Protein AF-A0A0G4LBL8-F1 (afdb_monomer_lite)

Structure (mmCIF, N/CA/C/O backbone):
data_AF-A0A0G4LBL8-F1
#
_entry.id   AF-A0A0G4LBL8-F1
#
loop_
_atom_site.group_PDB
_atom_site.id
_atom_site.type_symbol
_atom_site.label_atom_id
_atom_site.label_alt_id
_atom_site.label_comp_id
_atom_site.label_asym_id
_atom_site.label_entity_id
_atom_site.label_seq_id
_atom_site.pdbx_PDB_ins_code
_atom_site.Cartn_x
_atom_site.Cartn_y
_atom_site.Cartn_z
_atom_site.occupancy
_atom_site.B_iso_or_equiv
_atom_site.auth_seq_id
_atom_site.auth_comp_id
_atom_site.auth_asym_id
_atom_site.auth_atom_id
_atom_site.pdbx_PDB_model_num
ATOM 1 N N . MET A 1 1 ? -14.893 49.978 1.121 1.00 48.56 1 MET A N 1
ATOM 2 C CA . MET A 1 1 ? -15.432 48.607 0.998 1.00 48.56 1 MET A CA 1
ATOM 3 C C . MET A 1 1 ? -14.871 47.761 2.139 1.00 48.56 1 MET A C 1
ATOM 5 O O . MET A 1 1 ? -13.684 47.897 2.415 1.00 48.56 1 MET A O 1
ATOM 9 N N . PRO A 1 2 ? -15.718 47.011 2.861 1.00 55.69 2 PRO A N 1
ATOM 10 C CA . PRO A 1 2 ? -15.447 46.466 4.197 1.00 55.69 2 PRO A CA 1
ATOM 11 C C . PRO A 1 2 ? -14.439 45.304 4.215 1.00 55.69 2 PRO A C 1
ATOM 13 O O . PRO A 1 2 ? -14.503 44.395 3.394 1.00 55.69 2 PRO A O 1
ATOM 16 N N . SER A 1 3 ? -13.543 45.319 5.205 1.00 66.81 3 SER A N 1
ATOM 17 C CA . SER A 1 3 ? -12.602 44.246 5.541 1.00 66.81 3 SER A CA 1
ATOM 18 C C . SER A 1 3 ? -13.210 43.287 6.567 1.00 66.81 3 SER A C 1
ATOM 20 O O . SER A 1 3 ? -13.450 43.714 7.693 1.00 66.81 3 SER A O 1
ATOM 22 N N . VAL A 1 4 ? -13.390 41.999 6.252 1.00 57.59 4 VAL A N 1
ATOM 23 C CA . VAL A 1 4 ? -13.579 40.958 7.285 1.00 57.59 4 VAL A CA 1
ATOM 24 C C . VAL A 1 4 ? -13.053 39.605 6.785 1.00 57.59 4 VAL A C 1
ATOM 26 O O . VAL A 1 4 ? -13.816 38.684 6.502 1.00 57.59 4 VAL A O 1
ATOM 29 N N . LEU A 1 5 ? -11.728 39.448 6.686 1.00 64.06 5 LEU A N 1
ATOM 30 C CA . LEU A 1 5 ? -11.155 38.099 6.690 1.00 64.06 5 LEU A CA 1
ATOM 31 C C . LEU A 1 5 ? -11.303 37.553 8.114 1.00 64.06 5 LEU A C 1
ATOM 33 O O . LEU A 1 5 ? -10.520 37.861 9.012 1.00 64.06 5 LEU A O 1
ATOM 37 N N . GLY A 1 6 ? -12.382 36.797 8.321 1.00 66.56 6 GLY A N 1
ATOM 38 C CA . GLY A 1 6 ? -12.683 36.115 9.570 1.00 66.56 6 GLY A CA 1
ATOM 39 C C . GLY A 1 6 ? -11.483 35.299 10.043 1.00 66.56 6 GLY A C 1
ATOM 40 O O . GLY A 1 6 ? -10.952 34.457 9.318 1.00 66.56 6 GLY A O 1
ATOM 41 N N . LYS A 1 7 ? -11.063 35.567 11.281 1.00 69.12 7 LYS A N 1
ATOM 42 C CA . LYS A 1 7 ? -10.023 34.830 11.997 1.00 69.12 7 LYS A CA 1
ATOM 43 C C . LYS A 1 7 ? -10.493 33.384 12.155 1.00 69.12 7 LYS A C 1
ATOM 45 O O . LYS A 1 7 ? -11.223 33.066 13.092 1.00 69.12 7 LYS A O 1
ATOM 50 N N . ARG A 1 8 ? -10.112 32.498 11.235 1.00 69.00 8 ARG A N 1
ATOM 51 C CA . ARG A 1 8 ? -10.290 31.060 11.443 1.00 69.00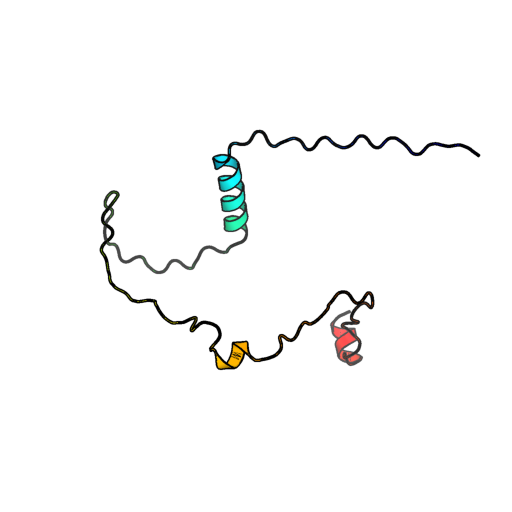 8 ARG A CA 1
ATOM 52 C C . ARG A 1 8 ? -9.354 30.667 12.579 1.00 69.00 8 ARG A C 1
ATOM 54 O O . ARG A 1 8 ? -8.138 30.691 12.420 1.00 69.00 8 ARG A O 1
ATOM 61 N N . LYS A 1 9 ? -9.940 30.381 13.744 1.00 63.97 9 LYS A N 1
ATOM 62 C CA . LYS A 1 9 ? -9.269 29.753 14.884 1.00 63.97 9 LYS A CA 1
ATOM 63 C C . LYS A 1 9 ? -8.578 28.505 14.333 1.00 63.97 9 LYS A C 1
ATOM 65 O O . LYS A 1 9 ? -9.267 27.604 13.853 1.00 63.97 9 LYS A O 1
ATOM 70 N N . SER A 1 10 ? -7.246 28.475 14.335 1.00 62.56 10 SER A N 1
ATOM 71 C CA . SER A 1 10 ? -6.515 27.235 14.108 1.00 62.56 10 SER A CA 1
ATOM 72 C C . SER A 1 1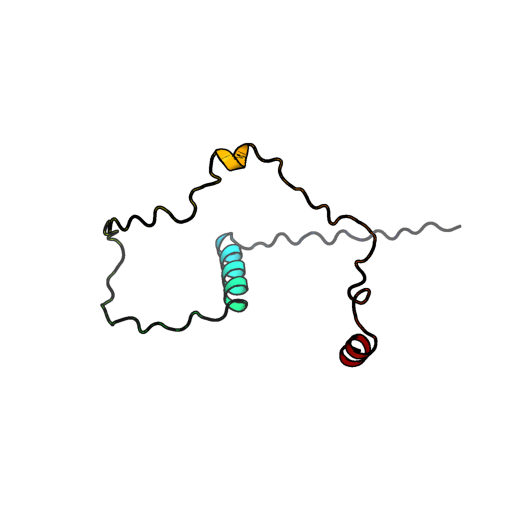0 ? -7.067 26.239 15.118 1.00 62.56 10 SER A C 1
ATOM 74 O O . SER A 1 10 ? -7.049 26.477 16.329 1.00 62.56 10 SER A O 1
ATOM 76 N N . ARG A 1 11 ? -7.700 25.181 14.610 1.00 62.47 11 ARG A N 1
ATOM 77 C CA . ARG A 1 11 ? -8.144 24.067 15.434 1.00 62.47 11 ARG A CA 1
ATOM 78 C C . ARG A 1 11 ? -6.846 23.494 15.979 1.00 62.47 11 ARG A C 1
ATOM 80 O O . ARG A 1 11 ? -6.087 22.898 15.223 1.00 62.47 11 ARG A O 1
ATOM 87 N N . LYS A 1 12 ? -6.527 23.850 17.226 1.00 61.09 12 LYS A N 1
ATOM 88 C CA . LYS A 1 12 ? -5.355 23.371 17.952 1.00 61.09 12 LYS A CA 1
AT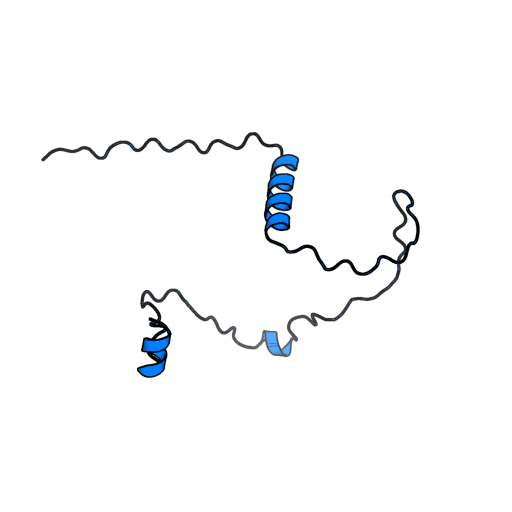OM 89 C C . LYS A 1 12 ? -5.369 21.862 17.747 1.00 61.09 12 LYS A C 1
ATOM 91 O O . LYS A 1 12 ? -6.363 21.239 18.117 1.00 61.09 12 LYS A O 1
ATOM 96 N N . ALA A 1 13 ? -4.375 21.335 17.032 1.00 58.28 13 ALA A N 1
ATOM 97 C CA . ALA A 1 13 ? -4.207 19.902 16.904 1.00 58.28 13 ALA A CA 1
ATOM 98 C C . ALA A 1 13 ? -4.213 19.390 18.341 1.00 58.28 13 ALA A C 1
ATOM 100 O O . ALA A 1 13 ? -3.401 19.823 19.159 1.00 58.28 13 ALA A O 1
ATOM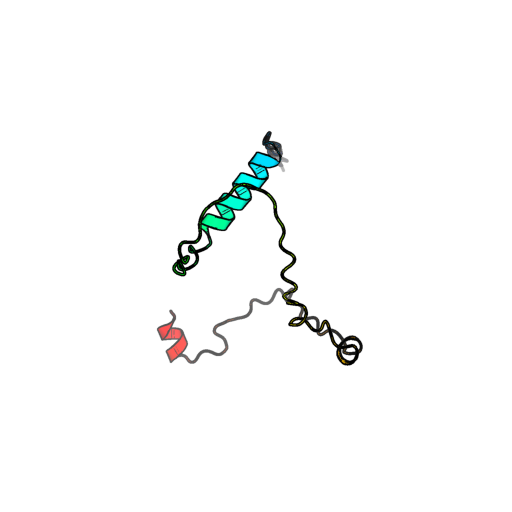 101 N N . GLN A 1 14 ? -5.259 18.648 18.689 1.00 61.00 14 GLN A N 1
ATOM 102 C CA . GLN A 1 14 ? -5.326 17.982 19.968 1.00 61.00 14 GLN A CA 1
ATOM 103 C C . GLN A 1 14 ? -4.195 16.975 19.885 1.00 61.00 14 GLN A C 1
ATOM 105 O O . GLN A 1 14 ? -4.323 15.985 19.169 1.00 61.00 14 GLN A O 1
ATOM 110 N N . GLU A 1 15 ? -3.057 17.317 20.494 1.00 61.62 15 GLU A N 1
ATOM 111 C CA . GLU A 1 15 ? -1.967 16.370 20.659 1.00 61.62 15 GLU A CA 1
ATOM 112 C C . GLU A 1 15 ? -2.603 15.150 21.295 1.00 61.62 15 GLU A C 1
ATOM 114 O O . GLU A 1 15 ? -3.273 15.282 22.333 1.00 61.62 15 GLU A O 1
ATOM 119 N N . PRO A 1 16 ? -2.568 14.008 20.609 1.00 59.69 16 PRO A N 1
ATOM 120 C CA . PRO A 1 16 ? -3.280 12.876 21.115 1.00 59.69 16 PRO A CA 1
ATOM 121 C C . PRO A 1 16 ? -2.442 12.452 22.328 1.00 59.69 16 PRO A C 1
ATOM 123 O O . PRO A 1 16 ? -1.277 12.092 22.202 1.00 59.69 16 PRO A O 1
ATOM 126 N N . ALA A 1 17 ? -3.007 12.606 23.529 1.00 69.50 17 ALA A N 1
ATOM 127 C CA . ALA A 1 17 ? -2.385 12.214 24.796 1.00 69.50 17 ALA A CA 1
ATOM 128 C C . ALA A 1 17 ? -2.380 10.681 24.949 1.00 69.50 17 ALA A C 1
ATOM 130 O O . ALA A 1 17 ? -2.693 10.149 26.008 1.00 69.50 17 ALA A O 1
ATOM 131 N N . ILE A 1 18 ? -2.116 9.992 23.845 1.00 74.12 18 ILE A N 1
ATOM 132 C CA . ILE A 1 18 ? -2.022 8.549 23.718 1.00 74.12 18 ILE A CA 1
ATOM 133 C C . ILE A 1 18 ? -0.559 8.183 23.882 1.00 74.12 18 ILE A C 1
ATOM 135 O O . ILE A 1 18 ? 0.330 8.837 23.329 1.00 74.12 18 ILE A O 1
ATOM 139 N N . SER A 1 19 ? -0.314 7.152 24.680 1.00 87.94 19 SER A N 1
ATOM 140 C CA . SER A 1 19 ? 1.015 6.567 24.789 1.00 87.94 19 SER A CA 1
ATOM 141 C C . SER A 1 19 ? 1.450 6.003 23.432 1.00 87.94 19 SER A C 1
ATOM 143 O O . SER A 1 19 ? 0.625 5.696 22.567 1.00 87.94 19 SER A O 1
ATOM 145 N N . GLU A 1 20 ? 2.759 5.843 23.233 1.00 87.75 20 GLU A N 1
ATOM 146 C CA . GLU A 1 20 ? 3.301 5.227 22.014 1.00 87.75 20 GLU A CA 1
ATOM 147 C C . GLU A 1 20 ? 2.715 3.825 21.775 1.00 87.75 20 GLU A C 1
ATOM 149 O O . GLU A 1 20 ? 2.405 3.461 20.641 1.00 87.75 20 GLU A O 1
ATOM 154 N N . GLU A 1 21 ? 2.482 3.072 22.851 1.00 90.12 21 GLU A N 1
ATOM 155 C CA . GLU A 1 21 ? 1.831 1.759 22.824 1.00 90.12 21 GLU A CA 1
ATOM 156 C C . GLU A 1 21 ? 0.399 1.832 22.273 1.00 90.12 21 GLU A C 1
ATOM 158 O O . GLU A 1 21 ? -0.005 1.010 21.448 1.00 90.12 21 GLU A O 1
ATOM 163 N N . GLU A 1 22 ? -0.369 2.843 22.683 1.00 92.81 22 GLU A N 1
ATOM 164 C CA . GLU A 1 22 ? -1.744 3.037 22.229 1.00 92.81 22 GLU A CA 1
ATOM 165 C C . GLU A 1 22 ? -1.787 3.475 20.759 1.00 92.81 22 GLU A C 1
ATOM 167 O O . GLU A 1 22 ? -2.604 2.970 19.985 1.00 92.81 22 GLU A O 1
ATOM 172 N N . ALA A 1 23 ? -0.854 4.329 20.328 1.00 92.06 23 ALA A N 1
ATOM 173 C CA . ALA A 1 23 ? -0.710 4.694 18.921 1.00 92.06 23 ALA A CA 1
ATOM 174 C C . ALA A 1 23 ? -0.414 3.463 18.044 1.00 92.06 23 ALA A C 1
ATOM 176 O O . ALA A 1 23 ? -1.072 3.252 17.022 1.00 92.06 23 ALA A O 1
ATOM 177 N N . GLN A 1 24 ? 0.519 2.604 18.463 1.00 93.81 24 GLN A N 1
ATOM 178 C CA . GLN A 1 24 ? 0.838 1.362 17.752 1.00 93.81 24 GLN A CA 1
ATOM 179 C C . GLN A 1 24 ? -0.356 0.402 17.698 1.00 93.81 24 GLN A C 1
ATOM 181 O O . GLN A 1 24 ? -0.622 -0.188 16.648 1.00 93.81 24 GLN A O 1
ATOM 186 N N . ALA A 1 25 ? -1.105 0.267 18.795 1.00 93.94 25 ALA A N 1
ATOM 187 C CA . ALA A 1 25 ? -2.302 -0.568 18.841 1.00 93.94 25 ALA A CA 1
ATOM 188 C C . ALA A 1 25 ? -3.387 -0.079 17.866 1.00 93.94 25 ALA A C 1
ATOM 190 O O . ALA A 1 25 ? -4.024 -0.892 17.190 1.00 93.94 25 ALA A O 1
ATOM 191 N N . ILE A 1 26 ? -3.562 1.240 17.739 1.00 93.56 26 ILE A N 1
ATOM 192 C CA . ILE A 1 26 ? -4.486 1.840 16.768 1.00 93.56 26 ILE A CA 1
ATOM 193 C C . ILE A 1 26 ? -4.071 1.479 15.338 1.00 93.56 26 ILE A C 1
ATOM 195 O O . ILE A 1 26 ? -4.919 1.044 14.554 1.00 93.56 26 ILE A O 1
ATOM 199 N N . PHE A 1 27 ? -2.785 1.601 14.998 1.00 92.00 27 PHE A N 1
ATOM 200 C CA . PHE A 1 27 ? -2.296 1.247 13.664 1.00 92.00 27 PHE A CA 1
ATOM 201 C C . PHE A 1 27 ? -2.442 -0.244 13.363 1.00 92.00 27 PHE A C 1
ATOM 203 O O . PHE A 1 27 ? -2.940 -0.584 12.291 1.00 92.00 27 PHE A O 1
ATOM 210 N N . ARG A 1 28 ? -2.090 -1.130 14.305 1.00 91.94 28 ARG A N 1
ATOM 211 C CA . ARG A 1 28 ? -2.260 -2.585 14.140 1.00 91.94 28 ARG A CA 1
ATOM 212 C C . ARG A 1 28 ? -3.718 -2.945 13.889 1.00 91.94 28 ARG A C 1
ATOM 214 O O . ARG A 1 28 ? -4.020 -3.579 12.885 1.00 91.94 28 ARG A O 1
ATOM 221 N N . ARG A 1 29 ? -4.634 -2.439 14.721 1.00 92.81 29 ARG A N 1
ATOM 222 C CA . ARG A 1 29 ? -6.075 -2.684 14.571 1.00 92.81 29 ARG A CA 1
ATOM 223 C C . ARG A 1 29 ? -6.615 -2.171 13.237 1.00 92.81 29 ARG A C 1
ATOM 225 O O . ARG A 1 29 ? -7.443 -2.834 12.617 1.00 92.81 29 ARG A O 1
ATOM 232 N N . HIS A 1 30 ? -6.192 -0.982 12.809 1.00 95.25 30 HIS A N 1
ATOM 233 C CA . HIS A 1 30 ? -6.642 -0.410 11.543 1.00 95.25 30 HIS A CA 1
ATOM 234 C C . HIS A 1 30 ? -6.101 -1.195 10.349 1.00 95.25 30 HIS A C 1
ATOM 236 O O . HIS A 1 30 ? -6.815 -1.381 9.367 1.00 95.25 30 HIS A O 1
ATOM 242 N N . PHE A 1 31 ? -4.853 -1.651 10.433 1.00 91.81 31 PHE A N 1
ATOM 243 C CA . PHE A 1 31 ? -4.243 -2.493 9.420 1.00 91.81 31 PHE A CA 1
ATOM 244 C C . PHE A 1 31 ? -4.993 -3.824 9.349 1.00 91.81 31 PHE A C 1
ATOM 246 O O . PHE A 1 31 ? -5.623 -4.095 8.338 1.00 91.81 31 PHE A O 1
ATOM 253 N N . GLU A 1 32 ? -5.066 -4.581 10.443 1.00 88.69 32 GLU A N 1
ATOM 254 C CA . GLU A 1 32 ? -5.753 -5.879 10.515 1.00 88.69 32 GLU A CA 1
ATOM 255 C C . GLU A 1 32 ? -7.207 -5.834 10.027 1.00 88.69 32 GLU A C 1
ATOM 257 O O . GLU A 1 32 ? -7.655 -6.762 9.367 1.00 88.69 32 GLU A O 1
ATOM 262 N N . ALA A 1 33 ? -7.938 -4.745 10.280 1.00 88.88 33 ALA A N 1
ATOM 263 C CA . ALA A 1 33 ? -9.306 -4.589 9.785 1.00 88.88 33 ALA A CA 1
ATOM 264 C C . ALA A 1 33 ? -9.412 -4.481 8.249 1.00 88.88 33 ALA A C 1
ATOM 266 O O . ALA A 1 33 ? -10.477 -4.757 7.697 1.00 88.88 33 ALA A O 1
ATOM 267 N N . GLN A 1 34 ? -8.349 -4.048 7.562 1.00 88.94 34 GLN A N 1
ATOM 268 C CA . GLN A 1 34 ? -8.291 -3.951 6.098 1.00 88.94 34 GLN A CA 1
ATOM 269 C C . GLN A 1 34 ? -7.793 -5.240 5.435 1.00 88.94 34 GLN A C 1
ATOM 271 O O . GLN A 1 34 ? -8.023 -5.430 4.240 1.00 88.94 34 GLN A O 1
ATOM 276 N N . PHE A 1 35 ? -7.127 -6.127 6.177 1.00 86.75 35 PHE A N 1
ATOM 277 C CA . PHE A 1 35 ? -6.640 -7.392 5.634 1.00 86.75 35 PHE A CA 1
ATOM 278 C C . PHE A 1 35 ? -7.624 -8.516 5.932 1.00 86.75 35 PHE A C 1
ATOM 280 O O . PHE A 1 35 ? -8.104 -8.688 7.051 1.00 86.75 35 PHE A O 1
ATOM 287 N N . ALA A 1 36 ? -7.919 -9.319 4.910 1.00 82.75 36 ALA A N 1
ATOM 288 C CA . ALA A 1 36 ? -8.608 -10.577 5.132 1.00 82.75 36 ALA A CA 1
ATOM 289 C C . ALA A 1 36 ? -7.697 -11.498 5.964 1.00 82.75 36 ALA A C 1
ATOM 291 O O . ALA A 1 36 ? -6.492 -11.552 5.695 1.00 82.75 36 ALA A O 1
ATOM 292 N N . PRO A 1 37 ? -8.240 -12.233 6.949 1.00 80.19 37 PRO A N 1
ATOM 293 C CA . PRO A 1 37 ? -7.459 -13.222 7.673 1.00 80.19 37 PRO A CA 1
ATOM 294 C C . PRO A 1 37 ? -6.865 -14.218 6.676 1.00 80.19 37 PRO A C 1
ATOM 296 O O . PRO A 1 37 ? -7.559 -14.693 5.770 1.00 80.19 37 PRO A O 1
ATOM 299 N N . LEU A 1 38 ? -5.571 -14.510 6.833 1.00 76.75 38 LEU A N 1
ATOM 300 C CA . LEU A 1 38 ? -4.908 -15.517 6.014 1.00 76.75 38 LEU A CA 1
ATOM 301 C C . LEU A 1 38 ? -5.670 -16.842 6.157 1.00 76.75 38 LEU A C 1
ATOM 303 O O . LEU A 1 38 ? -6.085 -17.181 7.270 1.00 76.75 38 LEU A O 1
ATOM 307 N N . PRO A 1 39 ? -5.878 -17.589 5.057 1.00 80.25 39 PRO A N 1
ATOM 308 C CA . PRO A 1 39 ? -6.547 -18.876 5.130 1.00 80.25 39 PRO A CA 1
ATOM 309 C C . PRO A 1 39 ? -5.796 -19.755 6.126 1.00 80.25 39 PRO A C 1
ATOM 311 O O . PRO A 1 39 ? -4.582 -19.926 6.012 1.00 80.25 39 PRO A O 1
ATOM 314 N N . GLU A 1 40 ? -6.519 -20.279 7.118 1.00 75.44 40 GLU A N 1
ATOM 315 C CA . GLU A 1 40 ? -5.949 -21.155 8.134 1.00 75.44 40 GLU A CA 1
ATOM 316 C C . GLU A 1 40 ? -5.382 -22.402 7.446 1.00 75.44 40 GLU A C 1
ATOM 318 O O . GLU A 1 40 ? -6.090 -23.36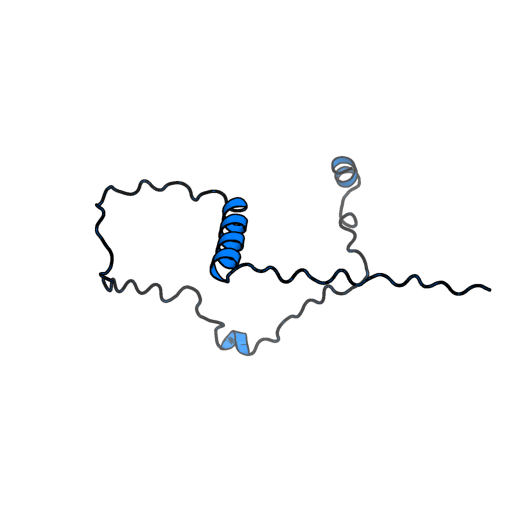5 7.139 1.00 75.44 40 GLU A O 1
ATOM 323 N N . THR A 1 41 ? -4.076 -22.398 7.183 1.00 71.81 41 THR A N 1
ATOM 324 C CA . THR A 1 41 ? -3.355 -23.635 6.935 1.00 71.81 41 THR A CA 1
ATOM 325 C C . THR A 1 41 ? -3.466 -24.428 8.226 1.00 71.81 41 THR A C 1
ATOM 327 O O . THR A 1 41 ? -3.252 -23.901 9.320 1.00 71.81 41 THR A O 1
ATOM 330 N N . LYS A 1 42 ? -3.916 -25.681 8.121 1.00 67.94 42 LYS A N 1
ATOM 331 C CA . LYS A 1 42 ? -4.076 -26.567 9.275 1.00 67.94 42 LYS A CA 1
ATOM 332 C C . LYS A 1 42 ? -2.739 -26.614 10.004 1.00 67.94 42 LYS A C 1
ATOM 334 O O . LYS A 1 42 ? -1.835 -27.319 9.563 1.00 67.94 42 LYS A O 1
ATOM 339 N N . LYS A 1 43 ? -2.621 -25.861 11.100 1.00 64.06 43 LYS A N 1
ATOM 340 C CA . LYS A 1 43 ? -1.491 -25.953 12.016 1.00 64.06 43 LYS A CA 1
ATOM 341 C C . LYS A 1 43 ? -1.480 -27.399 12.482 1.00 64.06 43 LYS A C 1
ATOM 343 O O . LYS A 1 43 ? -2.386 -27.834 13.198 1.00 64.06 43 LYS A O 1
ATOM 348 N N . SER A 1 44 ? -0.523 -28.180 11.991 1.00 54.16 44 SER A N 1
ATOM 349 C CA . SER A 1 44 ? -0.242 -29.494 12.546 1.00 54.16 44 SER A CA 1
ATOM 350 C C . SER A 1 44 ? -0.023 -29.278 14.036 1.00 54.16 44 SER A C 1
ATOM 352 O O . SER A 1 44 ? 0.864 -28.515 14.408 1.00 54.16 44 SER A O 1
ATOM 354 N N . LYS A 1 45 ? -0.887 -29.868 14.869 1.00 50.44 45 LYS A N 1
ATOM 355 C CA . LYS A 1 45 ? -0.780 -29.822 16.329 1.00 50.44 45 LYS A CA 1
ATOM 356 C C . LYS A 1 45 ? 0.629 -30.250 16.733 1.00 50.44 45 LYS A C 1
ATOM 358 O O . LYS A 1 45 ? 0.909 -31.442 16.798 1.00 50.44 45 LYS A O 1
ATOM 363 N N . VAL A 1 46 ? 1.482 -29.283 17.020 1.00 48.78 46 VAL A N 1
ATOM 364 C CA . VAL A 1 46 ? 2.681 -29.465 17.824 1.00 48.78 46 VAL A CA 1
ATOM 365 C C . VAL A 1 46 ? 2.641 -28.351 18.861 1.00 48.78 46 VAL A C 1
ATOM 367 O O . VAL A 1 46 ? 2.209 -27.238 18.573 1.00 48.78 46 VAL A O 1
ATOM 370 N N . ALA A 1 47 ? 2.906 -28.762 20.092 1.00 44.94 47 ALA A N 1
ATOM 371 C CA . ALA A 1 47 ? 2.514 -28.143 21.343 1.00 44.94 47 ALA A CA 1
ATOM 372 C C . ALA A 1 47 ? 3.013 -26.702 21.542 1.00 44.94 47 ALA A C 1
ATOM 374 O O . ALA A 1 47 ? 4.046 -26.313 21.006 1.00 44.94 47 ALA A O 1
ATOM 375 N N . GLU A 1 48 ? 2.295 -25.962 22.394 1.00 50.97 48 GLU A N 1
ATOM 376 C CA . GLU A 1 48 ? 2.882 -24.896 23.218 1.00 50.97 48 GLU A CA 1
ATOM 377 C C . GLU A 1 48 ? 4.177 -25.416 23.862 1.00 50.97 48 GLU A C 1
ATOM 379 O O . GLU A 1 48 ? 4.199 -26.536 24.387 1.00 50.97 48 GLU A O 1
ATOM 384 N N . PRO A 1 49 ? 5.249 -24.619 23.822 1.00 48.41 49 PRO A N 1
ATOM 385 C CA . PRO A 1 49 ? 5.738 -24.126 25.100 1.00 48.41 49 PRO A CA 1
ATOM 386 C C . PRO A 1 49 ? 6.195 -22.664 25.054 1.00 48.41 49 PRO A C 1
ATOM 388 O O . PRO A 1 49 ? 6.284 -22.027 24.009 1.00 48.41 49 PRO A O 1
ATOM 391 N N . GLU A 1 50 ? 6.422 -22.182 26.268 1.00 45.81 50 GLU A N 1
ATOM 392 C CA . GLU A 1 50 ? 6.957 -20.903 26.712 1.00 45.81 50 GLU A CA 1
ATOM 393 C C . GLU A 1 50 ? 8.106 -20.327 25.866 1.00 45.81 50 GLU A C 1
ATOM 395 O O . GLU A 1 50 ? 8.758 -21.001 25.074 1.00 45.81 50 GLU A O 1
ATOM 400 N N . ALA A 1 51 ? 8.326 -19.031 26.077 1.00 50.19 51 ALA A N 1
ATOM 401 C CA . ALA A 1 51 ? 9.349 -18.209 25.457 1.00 50.19 51 ALA A CA 1
ATOM 402 C C . ALA A 1 51 ? 10.751 -18.855 25.382 1.00 50.19 51 ALA A C 1
ATOM 404 O O . ALA A 1 51 ? 11.194 -19.525 26.308 1.00 50.19 51 ALA A O 1
ATOM 405 N N . GLU A 1 52 ? 11.446 -18.496 24.296 1.00 50.69 52 GLU A N 1
ATOM 406 C CA . GLU A 1 52 ? 12.897 -18.586 24.074 1.00 50.69 52 GLU A CA 1
ATOM 407 C C . GLU A 1 52 ? 13.501 -19.982 23.841 1.00 50.69 52 GLU A C 1
ATOM 409 O O . GLU A 1 52 ? 14.059 -20.606 24.732 1.00 50.69 52 GLU A O 1
ATOM 414 N N . GLU A 1 53 ? 13.553 -20.387 22.569 1.00 43.06 53 GLU A N 1
ATOM 415 C CA . GLU A 1 53 ? 14.795 -20.898 21.976 1.00 43.06 53 GLU A CA 1
ATOM 416 C C . GLU A 1 53 ? 14.733 -20.635 20.466 1.00 43.06 53 GLU A C 1
ATOM 418 O O . GLU A 1 53 ? 13.993 -21.283 19.722 1.00 43.06 53 GLU A O 1
ATOM 423 N N . ILE A 1 54 ? 15.471 -19.617 20.019 1.00 47.31 54 ILE A N 1
ATOM 424 C CA . ILE A 1 54 ? 15.795 -19.417 18.608 1.00 47.31 54 ILE A CA 1
ATOM 425 C C . ILE A 1 54 ? 16.634 -20.635 18.221 1.00 47.31 54 ILE A C 1
ATOM 427 O O . ILE A 1 54 ? 17.838 -20.669 18.456 1.00 47.31 54 ILE A O 1
ATOM 431 N N . LYS A 1 55 ? 15.987 -21.673 17.689 1.00 44.38 55 LYS A N 1
ATOM 432 C CA . LYS A 1 55 ? 16.694 -22.667 16.893 1.00 44.38 55 LYS A CA 1
ATOM 433 C C . LYS A 1 55 ? 17.095 -21.963 15.614 1.00 44.38 55 LYS A C 1
ATOM 435 O O . LYS A 1 55 ? 16.241 -21.584 14.816 1.00 44.38 55 LYS A O 1
ATOM 440 N N . GLU A 1 56 ? 18.397 -21.752 15.498 1.00 52.72 56 GLU A N 1
ATOM 441 C CA . GLU A 1 56 ? 19.121 -21.549 14.251 1.00 52.72 56 GLU A CA 1
ATOM 442 C C . GLU A 1 56 ? 18.802 -22.726 13.312 1.00 52.72 56 GLU A C 1
ATOM 444 O O . GLU A 1 56 ? 19.583 -23.662 13.174 1.00 52.72 56 GLU A O 1
ATOM 449 N N . ASP A 1 57 ? 17.613 -22.727 12.708 1.00 46.06 57 ASP A N 1
ATOM 450 C CA . ASP A 1 57 ? 17.440 -23.364 11.412 1.00 46.06 57 ASP A CA 1
ATOM 451 C C . ASP A 1 57 ? 17.948 -22.345 10.401 1.00 46.06 57 ASP A C 1
ATOM 453 O O . ASP A 1 57 ? 17.265 -21.390 10.024 1.00 46.06 57 ASP A O 1
ATOM 457 N N . ASP A 1 58 ? 19.208 -22.565 10.048 1.00 54.56 58 ASP A N 1
ATOM 458 C CA . ASP A 1 58 ? 19.924 -22.149 8.850 1.00 54.56 58 ASP A CA 1
ATOM 459 C C . ASP A 1 58 ? 19.137 -22.546 7.584 1.00 54.56 58 ASP A C 1
ATOM 461 O O . ASP A 1 58 ? 19.552 -23.359 6.763 1.00 54.56 58 ASP A O 1
ATOM 465 N N . ALA A 1 59 ? 17.921 -22.024 7.450 1.00 53.19 59 ALA A N 1
ATOM 466 C CA . ALA A 1 59 ? 17.272 -21.878 6.171 1.00 53.19 59 ALA A CA 1
ATOM 467 C C . ALA A 1 59 ? 17.710 -20.510 5.667 1.00 53.19 59 ALA A C 1
ATOM 469 O O . ALA A 1 59 ? 17.058 -19.497 5.930 1.00 53.19 59 ALA A O 1
ATOM 470 N N . GLU A 1 60 ? 18.853 -20.510 4.986 1.00 58.94 60 GLU A N 1
ATOM 471 C CA . GLU A 1 60 ? 19.229 -19.517 3.991 1.00 58.94 60 GLU A CA 1
ATOM 472 C C . GLU A 1 60 ? 18.021 -19.277 3.064 1.00 58.94 60 GLU A C 1
ATOM 474 O O . GLU A 1 60 ? 17.868 -19.890 2.013 1.00 58.94 60 GLU A O 1
ATOM 479 N N . VAL A 1 61 ? 17.113 -18.392 3.472 1.00 55.50 61 VAL A N 1
ATOM 480 C CA . VAL A 1 61 ? 16.251 -17.635 2.560 1.00 55.50 61 VAL A CA 1
ATOM 481 C C . VAL A 1 61 ? 16.972 -16.319 2.275 1.00 55.50 61 VAL A C 1
ATOM 483 O O . VAL A 1 61 ? 16.419 -15.228 2.384 1.00 55.50 61 VAL A O 1
ATOM 486 N N . ASP A 1 62 ? 18.268 -16.445 2.007 1.00 59.56 62 ASP A N 1
ATOM 487 C CA . ASP A 1 62 ? 19.003 -15.487 1.213 1.00 59.56 62 ASP A CA 1
ATOM 488 C C . ASP A 1 62 ? 18.683 -15.823 -0.247 1.00 59.56 62 ASP A C 1
ATOM 490 O O . ASP A 1 62 ? 18.591 -16.996 -0.600 1.00 59.56 62 ASP A O 1
ATOM 494 N N . SER A 1 63 ? 18.521 -14.815 -1.095 1.00 63.44 63 SER A N 1
ATOM 495 C CA . SER A 1 63 ? 18.190 -14.954 -2.523 1.00 63.44 63 SER A CA 1
ATOM 496 C C . SER A 1 63 ? 16.704 -15.113 -2.869 1.00 63.44 63 SER A C 1
ATOM 498 O O . SER A 1 63 ? 16.180 -16.200 -3.058 1.00 63.44 63 SER A O 1
ATOM 500 N N . ASP A 1 64 ? 16.047 -13.968 -3.044 1.00 64.94 64 ASP A N 1
ATOM 501 C CA . ASP A 1 64 ? 15.166 -13.767 -4.212 1.00 64.94 64 ASP A CA 1
ATOM 502 C C . ASP A 1 64 ? 15.025 -12.277 -4.587 1.00 64.94 64 ASP A C 1
ATOM 504 O O . ASP A 1 64 ? 14.339 -11.918 -5.544 1.00 64.94 64 ASP A O 1
ATOM 508 N N . TRP A 1 65 ? 15.714 -11.379 -3.875 1.00 74.62 65 TRP A N 1
ATOM 509 C CA . TRP A 1 65 ? 16.065 -10.068 -4.405 1.00 74.62 65 TRP A CA 1
ATOM 510 C C . TRP A 1 65 ? 17.584 -10.007 -4.582 1.00 74.62 65 TRP A C 1
ATOM 512 O O . TRP A 1 65 ? 18.305 -9.642 -3.659 1.00 74.62 65 TRP A O 1
ATOM 522 N N . ASP A 1 66 ? 18.060 -10.366 -5.776 1.00 69.31 66 ASP A N 1
ATOM 523 C CA . ASP A 1 66 ? 19.477 -10.323 -6.189 1.00 69.31 66 ASP A CA 1
ATOM 524 C C . ASP A 1 66 ? 19.978 -8.884 -6.438 1.00 69.31 66 ASP A C 1
ATOM 526 O O . ASP A 1 66 ? 20.624 -8.576 -7.437 1.00 69.31 66 ASP A O 1
ATOM 530 N N . GLY A 1 67 ? 19.593 -7.955 -5.556 1.00 72.44 67 GLY A N 1
ATOM 531 C CA . GLY A 1 67 ? 19.852 -6.529 -5.717 1.00 72.44 67 GLY A CA 1
ATOM 532 C C . GLY A 1 67 ? 19.445 -5.995 -7.094 1.00 72.44 67 GLY A C 1
ATOM 533 O O . GLY A 1 67 ? 18.668 -6.591 -7.834 1.00 72.44 67 GLY A O 1
ATOM 534 N N . VAL A 1 68 ? 19.942 -4.811 -7.430 1.00 71.50 68 VAL A N 1
ATOM 535 C CA . VAL A 1 68 ? 20.008 -4.372 -8.823 1.00 71.50 68 VAL A CA 1
ATOM 536 C C . VAL A 1 68 ? 21.354 -4.888 -9.316 1.00 71.50 68 VAL A C 1
ATOM 538 O O . VAL A 1 68 ? 22.379 -4.441 -8.800 1.00 71.50 68 VAL A O 1
ATOM 541 N N . SER A 1 69 ? 21.366 -5.852 -10.244 1.00 67.31 69 SER A N 1
ATOM 542 C CA . SER A 1 69 ? 22.611 -6.333 -10.863 1.00 67.31 69 SER A CA 1
ATOM 543 C C . SER A 1 69 ? 23.435 -5.133 -11.339 1.00 67.31 69 SER A C 1
ATOM 545 O O . SER A 1 69 ? 22.855 -4.172 -11.843 1.00 67.31 69 SER A O 1
ATOM 547 N N . GLU A 1 70 ? 24.757 -5.155 -11.182 1.00 65.31 70 GLU A N 1
ATOM 548 C CA . GLU A 1 70 ? 25.629 -4.000 -11.462 1.00 65.31 70 GLU A CA 1
ATOM 549 C C . GLU A 1 70 ? 25.460 -3.458 -12.903 1.00 65.31 70 GLU A C 1
ATOM 551 O O . GLU A 1 70 ? 25.484 -2.248 -13.116 1.00 65.31 70 GLU A O 1
ATOM 556 N N . ASP A 1 71 ? 25.104 -4.326 -13.859 1.00 65.69 71 ASP A N 1
ATOM 557 C CA . ASP A 1 71 ? 24.740 -3.979 -15.246 1.00 65.69 71 ASP A CA 1
ATOM 558 C C . ASP A 1 71 ? 23.466 -3.112 -15.390 1.00 65.69 71 ASP A C 1
ATOM 560 O O . ASP A 1 71 ? 23.204 -2.506 -16.432 1.00 65.69 71 ASP A O 1
ATOM 564 N N . GLU A 1 72 ? 22.624 -3.062 -14.362 1.00 63.00 72 GLU A N 1
ATOM 565 C CA . GLU A 1 72 ? 21.411 -2.249 -14.298 1.00 63.00 72 GLU A CA 1
ATOM 566 C C . GLU A 1 72 ? 21.613 -0.941 -13.523 1.00 63.00 72 GLU A C 1
ATOM 568 O O . GLU A 1 72 ? 20.865 0.012 -13.743 1.00 63.00 72 GLU A O 1
ATOM 573 N N . ALA A 1 73 ? 22.679 -0.833 -12.723 1.00 64.69 73 ALA A N 1
ATOM 574 C CA . ALA A 1 73 ? 23.063 0.410 -12.052 1.00 64.69 73 ALA A CA 1
ATOM 575 C C . ALA A 1 73 ? 23.555 1.492 -13.035 1.00 64.69 73 ALA A C 1
ATOM 577 O O . ALA A 1 73 ? 23.452 2.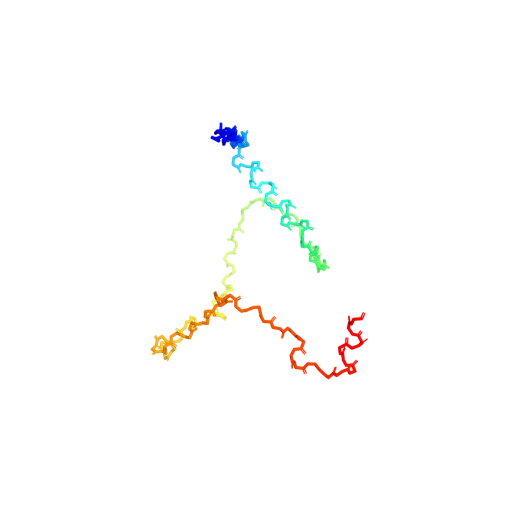686 -12.748 1.00 64.69 73 ALA A O 1
ATOM 578 N N . GLU A 1 74 ? 24.052 1.090 -14.209 1.00 71.56 74 GLU A N 1
ATOM 579 C CA . GLU A 1 74 ? 24.489 2.002 -15.275 1.00 71.56 74 GLU A CA 1
ATOM 580 C C . GLU A 1 74 ? 23.348 2.450 -16.205 1.00 71.56 74 GLU A C 1
ATOM 582 O O . GLU A 1 74 ? 23.528 3.360 -17.024 1.00 71.56 74 GLU A O 1
ATOM 587 N N . LYS A 1 75 ? 22.158 1.841 -16.101 1.00 80.69 75 LYS A N 1
ATOM 588 C CA . LYS A 1 75 ? 21.013 2.232 -16.928 1.00 80.69 75 LYS A CA 1
ATOM 589 C C . LYS A 1 75 ? 20.429 3.552 -16.408 1.00 80.69 75 LYS A C 1
ATOM 591 O O . LYS A 1 75 ? 20.215 3.706 -15.206 1.00 80.69 75 LYS A O 1
ATOM 596 N N . PRO A 1 76 ? 20.123 4.517 -17.292 1.00 81.69 76 PRO A N 1
ATOM 597 C CA . PRO A 1 76 ? 19.447 5.735 -16.876 1.00 81.69 76 PRO A CA 1
ATOM 598 C C . PRO A 1 76 ? 18.070 5.394 -16.294 1.00 81.69 76 PRO A C 1
ATOM 600 O O . PRO A 1 76 ? 17.290 4.666 -16.906 1.00 81.69 76 PRO A O 1
ATOM 603 N N . ILE A 1 77 ? 17.776 5.943 -15.116 1.00 83.31 77 ILE A N 1
ATOM 604 C CA . ILE A 1 77 ? 16.482 5.782 -14.448 1.00 83.31 77 ILE A CA 1
ATOM 605 C C . ILE A 1 77 ? 15.407 6.492 -15.281 1.00 83.31 77 ILE A C 1
ATOM 607 O O . ILE A 1 77 ? 15.475 7.707 -15.486 1.00 83.31 77 ILE A O 1
ATOM 611 N N . GLU A 1 78 ? 14.401 5.748 -15.743 1.00 86.31 78 GLU A N 1
ATOM 612 C CA . GLU A 1 78 ? 13.223 6.318 -16.398 1.00 86.31 78 GLU A CA 1
ATOM 613 C C . GLU A 1 78 ? 12.277 6.894 -15.337 1.00 86.31 78 GLU A C 1
ATOM 615 O O . GLU A 1 78 ? 11.634 6.169 -14.578 1.00 86.31 78 GLU A O 1
ATOM 620 N N . VAL A 1 79 ? 12.212 8.223 -15.263 1.00 88.38 79 VAL A N 1
ATOM 621 C CA . VAL A 1 79 ? 11.298 8.937 -14.366 1.00 88.38 79 VAL A CA 1
ATOM 622 C C . VAL A 1 79 ? 10.057 9.344 -15.156 1.00 88.38 79 VAL A C 1
ATOM 624 O O . VAL A 1 79 ? 10.146 10.144 -16.085 1.00 88.38 79 VAL A O 1
ATOM 627 N N . VAL A 1 80 ? 8.894 8.805 -14.780 1.00 89.56 80 VAL A N 1
ATOM 628 C CA . VAL A 1 80 ? 7.598 9.179 -15.368 1.00 89.56 80 VAL A CA 1
ATOM 629 C C . VAL A 1 80 ? 6.904 10.204 -14.469 1.00 89.56 80 VAL A C 1
ATOM 631 O O . VAL A 1 80 ? 6.344 9.864 -13.422 1.00 89.56 80 VAL A O 1
ATOM 634 N N . ASP A 1 81 ? 6.914 11.467 -14.891 1.00 87.38 81 ASP A N 1
ATOM 635 C CA . ASP A 1 81 ? 6.197 12.545 -14.210 1.00 87.38 81 ASP A CA 1
ATOM 636 C C . ASP A 1 81 ? 4.686 12.451 -14.460 1.00 87.38 81 ASP A C 1
ATOM 638 O O . ASP A 1 81 ? 4.215 12.467 -15.592 1.00 87.38 81 ASP A O 1
ATOM 642 N N . HIS A 1 82 ? 3.907 12.410 -13.377 1.00 83.19 82 HIS A N 1
ATOM 643 C CA . HIS A 1 82 ? 2.436 12.407 -13.416 1.00 83.19 82 HIS A CA 1
ATOM 644 C C . HIS A 1 82 ? 1.839 13.755 -12.977 1.00 83.19 82 HIS A C 1
ATOM 646 O O . HIS A 1 82 ? 0.666 13.845 -12.619 1.00 83.19 82 HIS A O 1
ATOM 652 N N . THR A 1 83 ? 2.653 14.814 -12.949 1.00 86.12 83 THR A N 1
ATOM 653 C CA . THR A 1 83 ? 2.238 16.149 -12.485 1.00 86.12 83 THR A CA 1
ATOM 654 C C . THR A 1 83 ? 1.492 16.953 -13.549 1.00 86.12 83 THR A C 1
ATOM 656 O O . THR A 1 83 ? 1.035 18.067 -13.276 1.00 86.12 83 THR A O 1
ATOM 659 N N . ASP A 1 84 ? 1.319 16.389 -14.746 1.00 78.12 84 ASP A N 1
ATOM 660 C CA . ASP A 1 84 ? 0.574 17.025 -15.817 1.00 78.12 84 ASP A CA 1
ATOM 661 C C . ASP A 1 84 ? -0.866 17.304 -15.383 1.00 78.12 84 ASP A C 1
ATOM 663 O O . ASP A 1 84 ? -1.689 16.420 -15.164 1.00 78.12 84 ASP A O 1
ATOM 667 N N . SER A 1 85 ? -1.196 18.591 -15.320 1.00 71.50 85 SER A N 1
ATOM 668 C CA . SER A 1 85 ? -2.546 19.096 -15.036 1.00 71.50 85 SER A CA 1
ATOM 669 C C . SER A 1 85 ? -3.599 18.722 -16.090 1.00 71.50 85 SER A C 1
ATOM 671 O O . SER A 1 85 ? -4.765 19.103 -15.958 1.00 71.50 85 SER A O 1
ATOM 673 N N . LYS A 1 86 ? -3.217 17.994 -17.148 1.00 75.75 86 LYS A N 1
ATOM 674 C CA . LYS A 1 86 ? -4.170 17.445 -18.108 1.00 75.75 86 LYS A CA 1
ATOM 675 C C . LYS A 1 86 ? -4.799 16.194 -17.503 1.00 75.75 86 LYS A C 1
ATOM 677 O O . LYS A 1 86 ? -4.091 15.213 -17.296 1.00 75.75 86 LYS A O 1
ATOM 682 N N . PRO A 1 87 ? -6.120 16.187 -17.256 1.00 73.88 87 PRO A N 1
ATOM 683 C CA . PRO A 1 87 ? -6.778 14.959 -16.855 1.00 73.88 87 PRO A CA 1
ATOM 684 C C . PRO A 1 87 ? -6.583 13.931 -17.972 1.00 73.88 87 PRO A C 1
ATOM 686 O O . PRO A 1 87 ? -6.928 14.194 -19.127 1.00 73.88 87 PRO A O 1
ATOM 689 N N . HIS A 1 88 ? -6.015 12.772 -17.636 1.00 78.19 88 HIS A N 1
ATOM 690 C CA . HIS A 1 88 ? -6.078 11.610 -18.511 1.00 78.19 88 HIS A CA 1
ATOM 691 C C . HIS A 1 88 ? -7.560 11.357 -18.802 1.00 78.19 88 HIS A C 1
ATOM 693 O O . HIS A 1 88 ? -8.333 11.136 -17.875 1.00 78.19 88 HIS A O 1
ATOM 699 N N . ASP A 1 89 ? -7.967 11.399 -20.073 1.00 78.25 89 ASP A N 1
ATOM 700 C CA . ASP A 1 89 ? -9.318 11.007 -20.475 1.00 78.25 89 ASP A CA 1
ATOM 701 C C . ASP A 1 89 ? -9.341 9.477 -20.613 1.00 78.25 89 ASP A C 1
ATOM 703 O O . ASP A 1 89 ? -8.757 8.946 -21.564 1.00 78.25 89 ASP A O 1
ATOM 707 N N . PRO A 1 90 ? -9.938 8.733 -19.665 1.00 77.19 90 PRO A N 1
ATOM 708 C CA . PRO A 1 90 ? -9.951 7.274 -19.720 1.00 77.19 90 PRO A CA 1
ATOM 709 C C . PRO A 1 90 ? -10.835 6.750 -20.862 1.00 77.19 90 PRO A C 1
ATOM 711 O O . PRO A 1 90 ? -10.793 5.564 -21.181 1.00 77.19 90 PRO A O 1
ATOM 714 N N . THR A 1 91 ? -11.638 7.613 -21.490 1.00 78.81 91 THR A N 1
ATOM 715 C CA . THR A 1 91 ? -12.601 7.245 -22.532 1.00 78.81 91 THR A CA 1
ATOM 716 C C . THR A 1 91 ? -12.084 7.483 -23.950 1.00 78.81 91 THR A C 1
ATOM 718 O O . THR A 1 91 ? -12.686 6.983 -24.900 1.00 78.81 91 THR A O 1
ATOM 721 N N . ALA A 1 92 ? -10.938 8.157 -24.109 1.00 80.81 92 ALA A N 1
ATOM 722 C CA . ALA A 1 92 ? -10.376 8.537 -25.409 1.00 80.81 92 ALA A CA 1
ATOM 723 C C . ALA A 1 92 ? -10.072 7.345 -26.345 1.00 80.81 92 ALA A C 1
ATOM 725 O O . ALA A 1 92 ? -10.040 7.514 -27.562 1.00 80.81 92 ALA A O 1
ATOM 726 N N . GLY A 1 93 ? -9.883 6.138 -25.797 1.00 83.81 93 GLY A N 1
ATOM 727 C CA . GLY A 1 93 ? -9.673 4.901 -26.563 1.00 83.81 93 GLY A CA 1
ATOM 728 C C . GLY A 1 93 ? -10.902 3.991 -26.686 1.00 83.81 93 GLY A C 1
ATOM 729 O O . GLY A 1 93 ? -10.824 2.945 -27.330 1.00 83.81 93 GLY A O 1
ATOM 730 N N . MET A 1 94 ? -12.032 4.337 -26.063 1.00 88.31 94 MET A N 1
ATOM 731 C CA . MET A 1 94 ? -13.199 3.456 -26.021 1.00 88.31 94 MET A CA 1
ATOM 732 C C . MET A 1 94 ? -14.053 3.593 -27.283 1.00 88.31 94 MET A C 1
ATOM 734 O O . MET A 1 94 ? -14.416 4.685 -27.719 1.00 88.31 94 MET A O 1
ATOM 738 N N . THR A 1 95 ? -14.460 2.460 -27.852 1.00 89.88 95 THR A N 1
ATOM 739 C CA . THR A 1 95 ? -15.467 2.457 -28.919 1.00 89.88 95 THR A CA 1
ATOM 740 C C . THR A 1 95 ? -16.819 2.917 -28.374 1.00 89.88 95 THR A C 1
ATOM 742 O O . THR A 1 95 ? -17.160 2.690 -27.213 1.00 89.88 95 THR A O 1
ATOM 745 N N . LYS A 1 96 ? -17.666 3.494 -29.233 1.00 89.19 96 LYS A N 1
ATOM 746 C CA . LYS A 1 96 ? -19.000 3.988 -28.843 1.00 89.19 96 LYS A CA 1
ATOM 747 C C . LYS A 1 96 ? -19.875 2.927 -28.155 1.00 89.19 96 LYS A C 1
ATOM 749 O O . LYS A 1 96 ? -20.696 3.259 -27.305 1.00 89.19 96 LYS A O 1
ATOM 754 N N . ARG A 1 97 ? -19.692 1.648 -28.509 1.00 92.00 97 ARG A N 1
ATOM 755 C CA . ARG A 1 97 ? -20.368 0.517 -27.855 1.00 92.00 97 ARG A CA 1
ATOM 756 C C . ARG A 1 97 ? -19.843 0.276 -26.439 1.00 92.00 97 ARG A C 1
ATOM 758 O O . ARG A 1 97 ? -20.648 0.015 -25.556 1.00 92.00 97 ARG A O 1
ATOM 765 N N . GLN A 1 98 ? -18.530 0.362 -26.237 1.00 90.69 98 GLN A N 1
ATOM 766 C CA . GLN A 1 98 ? -17.902 0.214 -24.920 1.00 90.69 98 GLN A CA 1
ATOM 767 C C . GLN A 1 98 ? -18.284 1.371 -23.994 1.00 90.69 98 GLN A C 1
ATOM 769 O O . GLN A 1 98 ? -18.677 1.126 -22.861 1.00 90.69 98 GLN A O 1
ATOM 774 N N . LEU A 1 99 ? -18.286 2.607 -24.502 1.00 89.62 99 LEU A N 1
ATOM 775 C CA . LEU A 1 99 ? -18.655 3.793 -23.722 1.00 89.62 99 LEU A CA 1
ATOM 776 C C . LEU A 1 99 ? -20.112 3.705 -23.226 1.00 89.62 99 LEU A C 1
ATOM 778 O O . LEU A 1 99 ? -20.385 3.944 -22.057 1.00 89.62 99 LEU A O 1
ATOM 782 N N . LYS A 1 100 ? -21.036 3.240 -24.081 1.00 90.69 100 LYS A N 1
ATOM 783 C CA . LYS A 1 100 ? -22.444 3.001 -23.712 1.00 90.69 100 LYS A CA 1
ATOM 784 C C . LYS A 1 100 ? -22.658 1.800 -22.776 1.00 90.69 100 LYS A C 1
ATOM 786 O O . LYS A 1 100 ? -23.708 1.691 -22.165 1.00 90.69 100 LYS A O 1
ATOM 791 N N . ALA A 1 101 ? -21.729 0.850 -22.725 1.00 92.25 101 ALA A N 1
ATOM 792 C CA . ALA A 1 101 ? -21.820 -0.252 -21.768 1.00 92.25 101 ALA A CA 1
ATOM 793 C C . ALA A 1 101 ? -21.350 0.171 -20.367 1.00 92.25 101 ALA A C 1
ATOM 795 O O . ALA A 1 101 ? -21.720 -0.466 -19.387 1.00 92.25 101 ALA A O 1
ATOM 796 N N . PHE A 1 102 ? -20.515 1.209 -20.297 1.00 81.06 102 PHE A N 1
ATOM 797 C CA . PHE A 1 102 ? -19.901 1.691 -19.066 1.00 81.06 102 PHE A CA 1
ATOM 798 C C . PHE A 1 102 ? -20.674 2.853 -18.413 1.00 81.06 102 PHE A C 1
ATOM 800 O O . PHE A 1 102 ? -20.625 2.991 -17.193 1.00 81.06 102 PHE A O 1
ATOM 807 N N . MET A 1 103 ? -21.378 3.670 -19.209 1.00 75.38 103 MET A N 1
ATOM 808 C CA . MET A 1 103 ? -22.295 4.737 -18.762 1.00 75.38 103 MET A CA 1
ATOM 809 C C . MET A 1 103 ? -23.754 4.292 -18.806 1.00 75.38 103 MET A C 1
ATOM 811 O O . MET A 1 103 ? -24.502 4.674 -17.881 1.00 75.38 103 MET A O 1
#

Sequence (103 aa):
MPSVLGKRKSRKAQEPAISEEEAQAIFRRHFEAQFAPLPETKKSKVAEPEAEEIKEDDAEVDSDWDGVSEDEAEKPIEVVDHTDSKPHDPTAGMTKRQLKAFM

Secondary structure (DSSP, 8-state):
-------------------HHHHHHHHHHHHHHHSPPPP-----------S------------S---S-HHHHTSPP-------SSPP-TTTT--HHHHHHH-

Foldseek 3Di:
DDDDPDDPDPPPPPPPPDDPVRVVVVVVVVVVVPDDPDPDDPPPDDDDDDDDDPPPPPPPPPDDCPDQPPVNVPDDDDDDDPPPPDPDPPCPPPDPVRVVVVD

Radius of gyration: 27.73 Å; chains: 1; bounding box: 48×78×56 Å

pLDDT: mean 72.58, std 15.0, range [43.06, 95.25]

Organism: Verticillium longisporum (NCBI:txid100787)